Protein AF-A0A7V9LCN0-F1 (afdb_monomer_lite)

Radius of gyration: 14.99 Å; chains: 1; bounding box: 31×27×45 Å

Secondary structure (DSSP, 8-state):
-GGGGT-EEEE--TTS-HHHHHHHHHHH-SSEEEEEETTTTEEEEEE-SS-EEEEEETTTEEEES-HHHHHHHHTS--GGGGGG-----

Structure (mmCIF, N/CA/C/O backbone):
data_AF-A0A7V9LCN0-F1
#
_entry.id   AF-A0A7V9LCN0-F1
#
loop_
_atom_site.group_PDB
_atom_site.id
_atom_site.type_symbol
_atom_site.label_atom_id
_atom_site.label_alt_id
_atom_site.label_comp_id
_atom_site.label_asym_id
_atom_site.label_entity_id
_atom_site.label_seq_id
_atom_site.pdbx_PDB_ins_code
_atom_site.Cartn_x
_atom_site.Cartn_y
_atom_site.Cartn_z
_atom_site.occupancy
_atom_site.B_iso_or_equiv
_atom_site.auth_seq_id
_atom_site.auth_comp_id
_atom_site.auth_asym_id
_atom_site.auth_atom_id
_atom_site.pdbx_PDB_model_num
ATOM 1 N N . SER A 1 1 ? 7.477 -9.558 -9.988 1.00 83.38 1 SER A N 1
ATOM 2 C CA . SER A 1 1 ? 6.214 -8.883 -9.6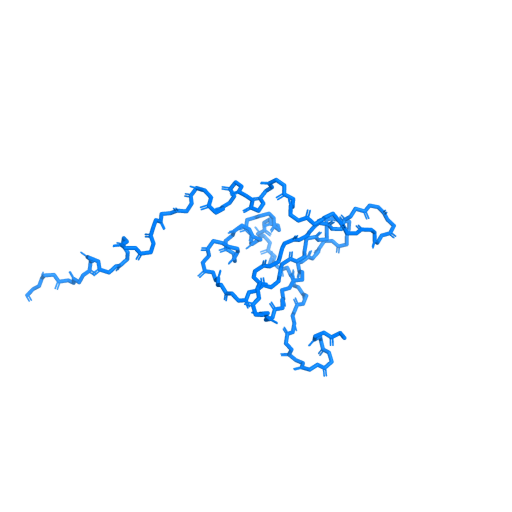33 1.00 83.38 1 SER A CA 1
ATOM 3 C C . SER A 1 1 ? 5.377 -9.845 -8.804 1.00 83.38 1 SER A C 1
ATOM 5 O O . SER A 1 1 ? 5.160 -10.948 -9.300 1.00 83.38 1 SER A O 1
ATOM 7 N N . PRO A 1 2 ? 4.945 -9.475 -7.584 1.00 93.69 2 PRO A N 1
ATOM 8 C CA . PRO A 1 2 ? 4.114 -10.321 -6.717 1.00 93.69 2 PRO A CA 1
ATOM 9 C C . PRO A 1 2 ? 2.739 -10.690 -7.308 1.00 93.69 2 PRO A C 1
ATOM 11 O O . PRO A 1 2 ? 2.188 -11.735 -6.966 1.00 93.69 2 PRO A O 1
ATOM 14 N N . HIS A 1 3 ? 2.226 -9.903 -8.262 1.00 96.31 3 HIS A N 1
ATOM 15 C CA . HIS 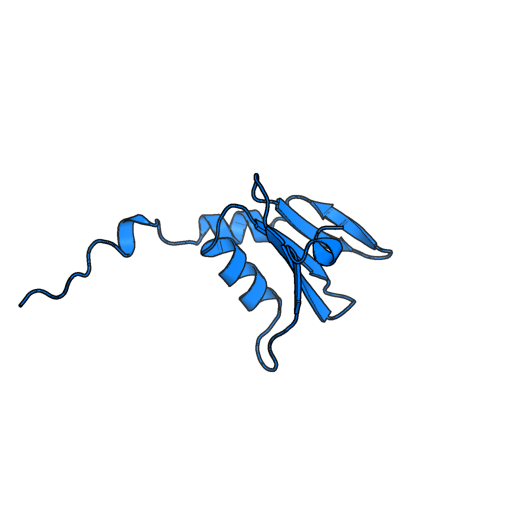A 1 3 ? 1.003 -10.220 -9.017 1.00 96.31 3 HIS A CA 1
ATOM 16 C C . HIS A 1 3 ? 1.106 -11.537 -9.793 1.00 96.31 3 HIS A C 1
ATOM 18 O O . HIS A 1 3 ? 0.172 -12.331 -9.799 1.00 96.31 3 HIS A O 1
ATOM 24 N N . ARG A 1 4 ? 2.274 -11.828 -10.386 1.00 96.81 4 ARG A N 1
ATOM 25 C CA . ARG A 1 4 ? 2.499 -13.071 -11.154 1.00 96.81 4 ARG A CA 1
ATOM 26 C C . ARG A 1 4 ? 2.465 -14.335 -10.293 1.00 96.81 4 ARG A C 1
ATOM 28 O O . ARG A 1 4 ? 2.333 -15.425 -10.832 1.00 96.81 4 ARG A O 1
ATOM 35 N N . SER A 1 5 ? 2.593 -14.186 -8.979 1.00 96.38 5 SER A N 1
ATOM 36 C CA . SER A 1 5 ? 2.519 -15.273 -8.002 1.00 96.38 5 SER A CA 1
ATOM 37 C C . SER A 1 5 ? 1.247 -15.212 -7.152 1.00 96.38 5 SER A C 1
ATOM 39 O O . SER A 1 5 ? 1.220 -15.829 -6.095 1.00 96.38 5 SER A O 1
ATOM 41 N N . ALA A 1 6 ? 0.236 -14.426 -7.551 1.00 95.69 6 ALA A N 1
ATOM 42 C CA . ALA A 1 6 ? -1.004 -14.223 -6.792 1.00 95.69 6 ALA A CA 1
ATOM 43 C C . ALA A 1 6 ? -0.783 -13.747 -5.339 1.00 95.69 6 ALA A C 1
ATOM 45 O O . ALA A 1 6 ? -1.556 -14.060 -4.440 1.00 95.69 6 ALA A O 1
ATOM 46 N N . ARG A 1 7 ? 0.290 -12.981 -5.104 1.00 97.44 7 ARG A N 1
ATOM 47 C CA . ARG A 1 7 ? 0.639 -12.422 -3.787 1.00 97.44 7 ARG A CA 1
ATOM 48 C C . ARG A 1 7 ? 0.400 -10.921 -3.684 1.00 97.44 7 ARG A C 1
ATOM 50 O O . ARG A 1 7 ? 0.835 -10.318 -2.711 1.00 97.44 7 ARG A O 1
ATOM 57 N N . ALA A 1 8 ? -0.222 -10.327 -4.696 1.00 98.38 8 ALA A N 1
ATOM 58 C CA . ALA A 1 8 ? -0.607 -8.929 -4.693 1.00 98.38 8 ALA A CA 1
ATOM 59 C C . ALA A 1 8 ? -2.014 -8.737 -5.235 1.00 98.38 8 ALA A C 1
ATOM 61 O O . ALA A 1 8 ? -2.509 -9.547 -6.019 1.00 98.38 8 ALA A O 1
ATOM 62 N N . ILE A 1 9 ? -2.610 -7.625 -4.829 1.00 98.12 9 ILE A N 1
ATOM 63 C CA . ILE A 1 9 ? -3.862 -7.114 -5.355 1.00 98.12 9 ILE A CA 1
ATOM 64 C C . ILE A 1 9 ? -3.760 -5.597 -5.506 1.00 98.12 9 ILE A C 1
ATOM 66 O O . ILE A 1 9 ? -3.244 -4.911 -4.623 1.00 98.12 9 ILE A O 1
ATOM 70 N N . ASP A 1 10 ? -4.288 -5.093 -6.620 1.00 98.44 10 ASP A N 1
ATOM 71 C CA . ASP A 1 10 ? -4.485 -3.666 -6.850 1.00 98.44 10 ASP A CA 1
ATOM 72 C C . ASP A 1 10 ? -5.985 -3.391 -6.777 1.00 98.44 10 ASP A C 1
ATOM 74 O O . ASP A 1 10 ? -6.768 -4.004 -7.508 1.00 98.44 10 ASP A O 1
ATOM 78 N N . PHE A 1 11 ? -6.419 -2.520 -5.867 1.00 98.38 11 PHE A N 1
ATOM 79 C CA . PHE A 1 11 ? -7.849 -2.303 -5.658 1.00 98.38 11 PHE A CA 1
ATOM 80 C C . PHE A 1 11 ? -8.207 -0.913 -5.137 1.00 98.38 11 PHE A C 1
ATOM 82 O O . PHE A 1 11 ? -7.377 -0.135 -4.666 1.00 98.38 11 PHE A O 1
ATOM 89 N N . ARG A 1 12 ? -9.509 -0.629 -5.213 1.00 97.94 12 ARG A N 1
ATOM 90 C CA . ARG A 1 12 ? -10.191 0.475 -4.538 1.00 97.94 12 ARG A CA 1
ATOM 91 C C . ARG A 1 12 ? -11.591 0.028 -4.137 1.00 97.94 12 ARG A C 1
ATOM 93 O O . ARG A 1 12 ? -12.201 -0.785 -4.832 1.00 97.94 12 ARG A O 1
ATOM 100 N N . ILE A 1 13 ? -12.120 0.587 -3.054 1.00 97.38 13 ILE A N 1
ATOM 101 C CA . ILE A 1 13 ? -13.495 0.336 -2.612 1.00 97.38 13 ILE A CA 1
ATOM 102 C C . ILE A 1 13 ? -14.325 1.574 -2.948 1.00 97.38 13 ILE A C 1
ATOM 104 O O . ILE A 1 13 ? -13.995 2.685 -2.539 1.00 97.38 13 ILE A O 1
ATOM 108 N N . ARG A 1 14 ? -15.396 1.399 -3.732 1.00 96.81 14 ARG A N 1
ATOM 109 C CA . ARG A 1 14 ? -16.283 2.508 -4.114 1.00 96.81 14 ARG A CA 1
ATOM 110 C C . ARG A 1 14 ? -16.850 3.169 -2.855 1.00 96.81 14 ARG A C 1
ATOM 112 O O . ARG A 1 14 ? -17.410 2.484 -2.010 1.00 96.81 14 ARG A O 1
ATOM 119 N N . GLY A 1 15 ? -16.738 4.494 -2.778 1.00 97.06 15 GLY A N 1
ATOM 120 C CA . GLY A 1 15 ? -17.242 5.281 -1.651 1.00 97.06 15 GLY A CA 1
ATOM 121 C C . GLY A 1 15 ? -16.295 5.364 -0.452 1.00 97.06 15 GLY A C 1
ATOM 122 O O . GLY A 1 15 ? -16.606 6.095 0.479 1.00 97.06 15 GLY A O 1
ATOM 123 N N . VAL A 1 16 ? -15.141 4.685 -0.478 1.00 97.69 16 VAL A N 1
ATOM 124 C CA . VAL A 1 16 ? -14.138 4.761 0.593 1.00 97.69 16 VAL A CA 1
ATOM 125 C C . VAL A 1 16 ? -12.872 5.446 0.066 1.00 97.69 16 VAL A C 1
ATOM 127 O O . VAL A 1 16 ? -12.287 4.975 -0.916 1.00 97.69 16 VAL A O 1
ATOM 130 N N . PRO A 1 17 ? -12.413 6.548 0.683 1.00 97.31 17 PRO A N 1
ATOM 131 C CA . PRO A 1 17 ? -11.162 7.195 0.302 1.00 97.31 17 PRO A CA 1
ATOM 132 C C . PRO A 1 17 ? -9.959 6.250 0.419 1.00 97.31 17 PRO A C 1
ATOM 134 O O . PRO A 1 17 ? -9.787 5.562 1.424 1.00 97.31 17 PRO A O 1
ATOM 137 N N . LEU A 1 18 ? -9.056 6.265 -0.569 1.00 97.56 18 LEU A N 1
ATOM 138 C CA . LEU A 1 18 ? -7.872 5.388 -0.569 1.00 97.56 18 LEU A CA 1
ATOM 139 C C . LEU A 1 18 ? -7.011 5.549 0.688 1.00 97.56 18 LEU A C 1
ATOM 141 O O . LEU A 1 18 ? -6.460 4.575 1.181 1.00 97.56 18 LEU A O 1
ATOM 145 N N . ARG A 1 19 ? -6.909 6.769 1.229 1.00 96.94 19 ARG A N 1
ATOM 146 C CA . ARG A 1 19 ? -6.141 7.034 2.454 1.00 96.94 19 ARG A CA 1
ATOM 147 C C . ARG A 1 19 ? -6.689 6.257 3.653 1.00 96.94 19 ARG A C 1
ATOM 149 O O . ARG A 1 19 ? -5.901 5.756 4.443 1.00 96.94 19 ARG A O 1
ATOM 156 N N . GLU A 1 20 ? -8.009 6.103 3.749 1.00 96.75 20 GLU A N 1
ATOM 157 C CA . GLU A 1 20 ? -8.645 5.347 4.831 1.00 96.75 20 GLU A CA 1
ATOM 158 C C . GLU A 1 20 ? -8.374 3.850 4.697 1.00 96.75 20 GLU A C 1
ATOM 160 O O . GLU A 1 20 ? -7.969 3.216 5.667 1.00 96.75 20 GLU A O 1
ATOM 165 N N . ILE A 1 21 ? -8.514 3.298 3.486 1.00 97.12 21 ILE A N 1
ATOM 166 C CA . ILE A 1 21 ? -8.205 1.885 3.212 1.00 97.12 21 ILE A CA 1
ATOM 167 C C . ILE A 1 21 ? -6.729 1.603 3.522 1.00 97.12 21 ILE A C 1
ATOM 169 O O . ILE A 1 21 ? -6.415 0.662 4.245 1.00 97.12 21 ILE A O 1
ATOM 173 N N . ARG A 1 22 ? -5.824 2.441 3.005 1.00 96.94 22 ARG A N 1
ATOM 174 C CA . ARG A 1 22 ? -4.372 2.334 3.188 1.00 96.94 22 ARG A CA 1
ATOM 175 C C . ARG A 1 22 ? -3.993 2.314 4.662 1.00 96.94 22 ARG A C 1
ATOM 177 O O . ARG A 1 22 ? -3.296 1.405 5.102 1.00 96.94 22 ARG A O 1
ATOM 184 N N . ASP A 1 23 ? -4.464 3.305 5.416 1.00 96.69 23 ASP A N 1
ATOM 185 C CA . ASP A 1 23 ? -4.167 3.424 6.840 1.00 96.69 23 ASP A CA 1
ATOM 186 C C . ASP A 1 23 ? -4.763 2.252 7.622 1.00 96.69 23 ASP A C 1
ATOM 188 O O . ASP A 1 23 ? -4.127 1.730 8.535 1.00 96.69 23 ASP A O 1
ATOM 192 N N . TRP A 1 24 ? -5.968 1.804 7.259 1.00 96.00 24 TRP A N 1
ATOM 193 C CA . TRP A 1 24 ? -6.608 0.669 7.909 1.00 96.00 24 TRP A CA 1
ATOM 194 C C . TRP A 1 24 ? -5.831 -0.632 7.681 1.00 96.00 24 TRP A C 1
ATOM 196 O O . TRP A 1 24 ? -5.515 -1.312 8.657 1.00 96.00 24 TRP A O 1
ATOM 206 N N . VAL A 1 25 ? -5.453 -0.953 6.439 1.00 95.81 25 VAL A N 1
ATOM 207 C CA . VAL A 1 25 ? -4.648 -2.151 6.136 1.00 95.81 25 VAL A CA 1
ATOM 208 C C . VAL A 1 25 ? -3.296 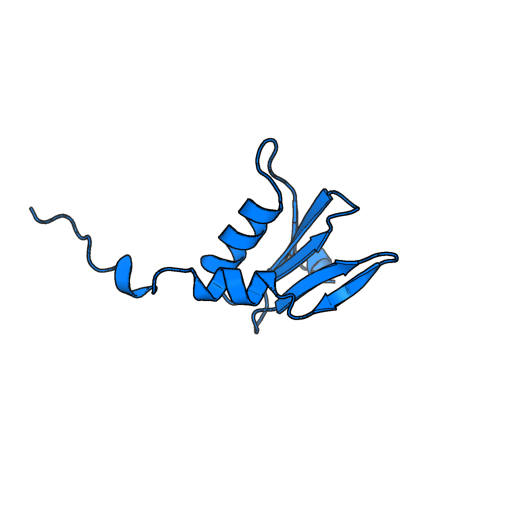-2.070 6.847 1.00 95.81 25 VAL A C 1
ATOM 210 O O . VAL A 1 25 ? -2.900 -3.017 7.524 1.00 95.81 25 VAL A O 1
ATOM 213 N N . TRP A 1 26 ? -2.625 -0.917 6.773 1.00 96.62 26 TRP A N 1
ATOM 214 C CA . TRP A 1 26 ? -1.322 -0.720 7.407 1.00 96.62 26 TRP A CA 1
ATOM 215 C C . TRP A 1 26 ? -1.367 -0.883 8.925 1.00 96.62 26 TRP A C 1
ATOM 217 O O . TRP A 1 26 ? -0.424 -1.391 9.512 1.00 96.62 26 TRP A O 1
ATOM 227 N N . ARG A 1 27 ? -2.455 -0.476 9.586 1.00 94.81 27 ARG A N 1
ATOM 228 C CA . ARG A 1 27 ? -2.605 -0.614 11.043 1.00 94.81 27 ARG A CA 1
ATOM 229 C C . ARG A 1 27 ? -2.835 -2.053 11.490 1.00 94.81 27 ARG A C 1
ATOM 231 O O . ARG A 1 27 ? -2.321 -2.435 12.539 1.00 94.81 27 ARG A O 1
ATOM 238 N N . HIS A 1 28 ? -3.614 -2.821 10.732 1.00 94.00 28 HIS A N 1
ATOM 239 C CA . HIS A 1 28 ? -4.172 -4.093 11.203 1.00 94.00 28 HIS A CA 1
ATOM 240 C C . HIS A 1 28 ? -3.426 -5.335 10.713 1.00 94.00 28 HIS A C 1
ATOM 242 O O . HIS A 1 28 ? -3.578 -6.394 11.317 1.00 94.00 28 HIS A O 1
ATOM 248 N N . TYR A 1 29 ? -2.611 -5.223 9.664 1.00 95.00 29 TYR A N 1
ATOM 249 C CA . TYR A 1 29 ? -1.843 -6.346 9.122 1.00 95.00 29 TYR A CA 1
ATOM 250 C C . TYR A 1 29 ? -0.345 -6.130 9.307 1.00 95.00 29 TYR A C 1
ATOM 252 O O . TYR A 1 29 ? 0.112 -5.002 9.456 1.00 95.00 29 TYR A O 1
ATOM 260 N N . SER A 1 30 ? 0.416 -7.218 9.307 1.00 95.31 30 SER A N 1
ATOM 261 C CA . SER A 1 30 ? 1.880 -7.231 9.277 1.00 95.31 30 SER A CA 1
ATOM 262 C C . SER A 1 30 ? 2.351 -8.259 8.254 1.00 95.31 30 SER A C 1
ATOM 264 O O . SER A 1 30 ? 1.588 -9.147 7.875 1.00 95.31 30 SER A O 1
ATOM 266 N N . GLY A 1 31 ? 3.603 -8.160 7.827 1.00 96.62 31 GLY A N 1
ATOM 267 C CA . GLY A 1 31 ? 4.111 -8.914 6.689 1.00 96.62 31 GLY A CA 1
ATOM 268 C C . GLY A 1 31 ? 3.500 -8.433 5.372 1.00 96.62 31 GLY A C 1
ATOM 269 O O . GLY A 1 31 ? 3.119 -9.245 4.526 1.00 96.62 31 GLY A O 1
ATOM 270 N N . VAL A 1 32 ? 3.333 -7.115 5.209 1.00 97.50 32 VAL A N 1
ATOM 271 C CA . VAL A 1 32 ? 2.655 -6.527 4.041 1.00 97.50 32 VAL A CA 1
ATOM 272 C C . VAL A 1 32 ? 3.446 -5.393 3.395 1.00 97.50 32 VAL A C 1
ATOM 274 O O . VAL A 1 32 ? 4.054 -4.558 4.062 1.00 97.50 32 VAL A O 1
ATOM 277 N N . GLY A 1 33 ? 3.412 -5.326 2.069 1.00 98.19 33 GLY A N 1
ATOM 278 C CA . GLY A 1 33 ? 3.750 -4.129 1.317 1.00 98.19 33 GLY A CA 1
ATOM 279 C C . GLY A 1 33 ? 2.488 -3.353 0.947 1.00 98.19 33 GLY A C 1
ATOM 280 O O . GLY A 1 33 ? 1.489 -3.950 0.554 1.00 98.19 33 GLY A O 1
ATOM 281 N N . ILE A 1 34 ? 2.513 -2.027 1.097 1.00 98.19 34 ILE A N 1
ATOM 282 C CA . ILE A 1 34 ? 1.416 -1.134 0.708 1.00 98.19 34 ILE A CA 1
ATOM 283 C C . ILE A 1 34 ? 1.952 -0.003 -0.165 1.00 98.19 34 ILE A C 1
ATOM 285 O O . ILE A 1 34 ? 2.695 0.866 0.300 1.00 98.19 34 ILE A O 1
ATOM 289 N N . GLY A 1 35 ? 1.509 0.009 -1.418 1.00 98.06 35 GLY A N 1
ATOM 290 C CA . GLY A 1 35 ? 1.765 1.073 -2.379 1.00 98.06 35 GLY A CA 1
ATOM 291 C C . GLY A 1 35 ? 0.540 1.946 -2.585 1.00 98.06 35 GLY A C 1
ATOM 292 O O . GLY A 1 35 ? -0.523 1.457 -2.966 1.00 98.06 35 GLY A O 1
ATOM 293 N N . TRP A 1 36 ? 0.680 3.249 -2.365 1.00 98.06 36 TRP A N 1
ATOM 294 C CA . TRP A 1 36 ? -0.381 4.219 -2.622 1.00 98.06 36 TRP A CA 1
ATOM 295 C C . TRP A 1 36 ? -0.168 4.935 -3.953 1.00 98.06 36 TRP A C 1
ATOM 297 O O . TRP A 1 36 ? 0.817 5.651 -4.101 1.00 98.06 36 TRP A O 1
ATOM 307 N N . TYR A 1 37 ? -1.116 4.776 -4.883 1.00 97.19 37 TYR A N 1
ATOM 308 C CA . TYR A 1 37 ? -1.087 5.367 -6.224 1.00 97.19 37 TYR A CA 1
ATOM 309 C C . TYR A 1 37 ? -2.187 6.432 -6.345 1.00 97.19 37 TYR A C 1
ATOM 311 O O . TYR A 1 37 ? -3.293 6.146 -6.814 1.00 97.19 37 TYR A O 1
ATOM 319 N N . PRO A 1 38 ? -1.950 7.667 -5.862 1.00 94.50 38 PRO A N 1
ATOM 320 C CA . PRO A 1 38 ? -2.959 8.719 -5.879 1.00 94.50 38 PRO A CA 1
ATOM 321 C C . PRO A 1 38 ? -3.263 9.235 -7.290 1.00 94.50 38 PRO A C 1
ATOM 323 O O . PRO A 1 38 ? -4.383 9.683 -7.514 1.00 94.50 38 PRO A O 1
ATOM 326 N N . GLY A 1 39 ? -2.318 9.179 -8.234 1.00 93.31 39 GLY A N 1
ATOM 327 C CA . GLY A 1 39 ? -2.577 9.551 -9.631 1.00 93.31 39 GLY A CA 1
ATOM 328 C C . GLY A 1 39 ? -3.529 8.568 -10.311 1.00 93.31 39 GLY A C 1
ATOM 329 O O . GLY A 1 39 ? -4.565 8.964 -10.839 1.00 93.31 39 GLY A O 1
ATOM 330 N N . ASP A 1 40 ? -3.221 7.278 -10.182 1.00 94.56 40 ASP A N 1
ATOM 331 C CA . ASP A 1 40 ? -3.949 6.193 -10.851 1.00 94.56 40 ASP A CA 1
ATOM 332 C C . ASP A 1 40 ? -5.159 5.673 -10.055 1.00 94.56 40 ASP A C 1
ATOM 334 O O . ASP A 1 40 ? -5.926 4.835 -10.528 1.00 94.56 40 ASP A O 1
ATOM 338 N N . GLN A 1 41 ? -5.368 6.200 -8.846 1.00 95.06 41 GLN A N 1
ATOM 339 C CA . GLN A 1 41 ? -6.535 5.949 -7.999 1.00 95.06 41 GLN A CA 1
ATOM 340 C C . GLN A 1 41 ? -6.705 4.484 -7.550 1.00 95.06 41 GLN A C 1
ATOM 342 O O . GLN A 1 41 ? -7.834 3.990 -7.460 1.00 95.06 41 GLN A O 1
ATOM 347 N N . PHE A 1 42 ? -5.615 3.807 -7.175 1.00 97.56 42 PHE A N 1
ATOM 348 C CA . PHE A 1 42 ? -5.665 2.479 -6.548 1.00 97.56 42 PHE A CA 1
ATOM 349 C C . PHE A 1 42 ? -4.662 2.321 -5.393 1.00 97.56 42 PHE A C 1
ATOM 351 O O . PHE A 1 42 ? -3.778 3.154 -5.167 1.00 97.56 42 PHE A O 1
ATOM 358 N N . LEU A 1 43 ? -4.830 1.245 -4.627 1.00 98.19 43 LEU A N 1
ATOM 359 C CA . LEU A 1 43 ? -3.846 0.748 -3.671 1.00 98.19 43 LEU A CA 1
ATOM 360 C C . LEU A 1 43 ? -3.292 -0.583 -4.143 1.00 98.19 43 LEU A C 1
ATOM 362 O O . LEU A 1 43 ? -4.067 -1.475 -4.473 1.00 98.19 43 LEU A O 1
ATOM 366 N N . HIS A 1 44 ? -1.972 -0.705 -4.103 1.00 98.38 44 HIS A N 1
ATOM 367 C CA . HIS A 1 44 ? -1.268 -1.972 -4.189 1.00 98.38 44 HIS A CA 1
ATOM 368 C C . HIS A 1 44 ? -1.099 -2.546 -2.789 1.00 98.38 44 HIS A C 1
ATOM 370 O O . HIS A 1 44 ? -0.624 -1.843 -1.893 1.00 98.38 44 HIS A O 1
ATOM 376 N N . VAL A 1 45 ? -1.431 -3.818 -2.608 1.00 98.31 45 VAL A N 1
ATOM 377 C CA . VAL A 1 45 ? -1.103 -4.564 -1.392 1.00 98.31 45 VAL A CA 1
ATOM 378 C C . VAL A 1 45 ? -0.473 -5.890 -1.781 1.00 98.31 45 VAL A C 1
ATOM 380 O O . VAL A 1 45 ? -1.061 -6.626 -2.571 1.00 98.31 45 VAL A O 1
ATOM 383 N N . ASP A 1 46 ? 0.691 -6.208 -1.216 1.00 98.38 46 ASP A N 1
ATOM 384 C CA . ASP A 1 46 ? 1.374 -7.491 -1.394 1.00 98.38 46 ASP A CA 1
ATOM 385 C C . ASP A 1 46 ? 1.815 -8.126 -0.071 1.00 98.38 46 ASP A C 1
ATOM 387 O O . ASP A 1 46 ? 2.030 -7.443 0.924 1.00 98.38 46 ASP A O 1
ATOM 391 N N . SER A 1 47 ? 1.961 -9.452 -0.038 1.00 97.38 47 SER A N 1
ATOM 392 C CA . SER A 1 47 ? 2.546 -10.154 1.116 1.00 97.38 47 SER A CA 1
ATOM 393 C C . SER A 1 47 ? 4.077 -10.055 1.102 1.00 97.38 47 SER A C 1
ATOM 395 O O . SER A 1 47 ? 4.693 -10.322 0.060 1.00 97.38 47 SER A O 1
ATOM 397 N N . ARG A 1 48 ? 4.697 -9.758 2.249 1.00 94.50 48 ARG A N 1
ATOM 398 C CA . ARG A 1 48 ? 6.146 -9.545 2.407 1.00 94.50 48 ARG A CA 1
ATOM 399 C C . ARG A 1 48 ? 6.682 -10.056 3.742 1.00 94.50 48 ARG A C 1
ATOM 401 O O . ARG A 1 48 ? 5.946 -10.153 4.711 1.00 94.50 48 ARG A O 1
ATOM 408 N N . ASP A 1 49 ? 7.992 -10.278 3.809 1.00 94.38 49 ASP A N 1
ATOM 409 C CA . ASP A 1 49 ? 8.664 -10.618 5.074 1.00 94.38 49 ASP A CA 1
ATOM 410 C C . ASP A 1 49 ? 8.816 -9.393 5.989 1.00 94.38 49 ASP A C 1
ATOM 412 O O . ASP A 1 49 ? 8.810 -9.508 7.211 1.00 94.38 49 ASP A O 1
ATOM 416 N N . GLN A 1 50 ? 8.954 -8.207 5.391 1.00 94.56 50 GLN A N 1
ATOM 417 C CA . GLN A 1 50 ? 9.086 -6.935 6.094 1.00 94.56 50 GLN A CA 1
ATOM 418 C C . GLN A 1 50 ? 8.041 -5.946 5.598 1.00 94.56 50 GLN A C 1
ATOM 420 O O . GLN A 1 50 ? 7.894 -5.723 4.389 1.00 94.56 50 GLN A O 1
ATOM 425 N N . ASP A 1 51 ? 7.373 -5.315 6.558 1.00 97.25 51 ASP A N 1
ATOM 426 C CA . ASP A 1 51 ? 6.414 -4.253 6.303 1.00 97.25 51 ASP A CA 1
ATOM 427 C C . ASP A 1 51 ? 7.060 -3.138 5.478 1.00 97.25 51 ASP A C 1
ATOM 429 O O . ASP A 1 51 ? 8.063 -2.539 5.871 1.00 97.25 51 ASP A O 1
ATOM 433 N N . THR A 1 52 ? 6.493 -2.861 4.306 1.00 97.81 52 THR A N 1
ATOM 434 C CA . THR A 1 52 ? 7.011 -1.846 3.383 1.00 97.81 52 THR A CA 1
ATOM 435 C C . THR A 1 52 ? 5.887 -0.910 2.966 1.00 97.81 52 THR A C 1
ATOM 437 O O . THR A 1 52 ? 4.861 -1.363 2.481 1.00 97.81 52 THR A O 1
ATOM 440 N N . ALA A 1 53 ? 6.087 0.398 3.080 1.00 98.06 53 ALA A N 1
ATOM 441 C CA . ALA A 1 53 ? 5.131 1.386 2.592 1.00 98.06 53 ALA A CA 1
ATOM 442 C C . ALA A 1 53 ? 5.791 2.313 1.573 1.00 98.06 53 ALA A C 1
ATOM 444 O O . ALA A 1 53 ? 6.934 2.741 1.776 1.00 98.06 53 ALA A O 1
ATOM 445 N N . TRP A 1 54 ? 5.065 2.639 0.505 1.00 98.25 54 TRP A N 1
ATOM 446 C CA . TRP A 1 54 ? 5.480 3.645 -0.466 1.00 98.25 54 TRP A CA 1
ATOM 447 C C . TRP A 1 54 ? 4.302 4.438 -1.027 1.00 98.25 54 TRP A C 1
ATOM 449 O O . TRP A 1 54 ? 3.150 4.000 -0.998 1.00 98.25 54 TRP A O 1
ATOM 459 N N . THR A 1 55 ? 4.607 5.624 -1.539 1.00 98.19 55 THR A N 1
ATOM 460 C CA . THR A 1 55 ? 3.684 6.438 -2.333 1.00 98.19 55 THR A CA 1
ATOM 461 C C . THR A 1 55 ? 4.273 6.593 -3.724 1.00 98.19 55 THR A C 1
ATOM 463 O O . THR A 1 55 ? 5.430 6.992 -3.849 1.00 98.19 55 THR A O 1
ATOM 466 N N . GLU A 1 56 ? 3.501 6.282 -4.760 1.00 96.50 56 GLU A N 1
ATOM 467 C CA . GLU A 1 56 ? 3.874 6.680 -6.112 1.00 96.50 56 GLU A CA 1
ATOM 468 C C . GLU A 1 56 ? 3.734 8.199 -6.222 1.00 96.50 56 GLU A C 1
ATOM 470 O O . GLU A 1 56 ? 2.702 8.795 -5.894 1.00 96.50 56 GLU A O 1
ATOM 475 N N . ILE A 1 57 ? 4.837 8.824 -6.609 1.00 92.12 57 ILE A N 1
ATOM 476 C CA . ILE A 1 57 ? 4.917 10.222 -6.996 1.00 92.12 57 ILE A CA 1
ATOM 477 C C . ILE A 1 57 ? 5.182 10.276 -8.501 1.00 92.12 57 ILE A C 1
ATOM 479 O O . ILE A 1 57 ? 5.612 9.300 -9.106 1.00 92.12 57 ILE A O 1
ATOM 483 N N . ARG A 1 58 ? 4.981 11.457 -9.090 1.00 85.50 58 ARG A N 1
ATOM 484 C CA . ARG A 1 58 ? 4.992 11.683 -10.544 1.00 85.50 58 ARG A CA 1
ATOM 485 C C . ARG A 1 58 ? 6.050 10.874 -11.303 1.00 85.50 58 ARG A C 1
ATOM 487 O O . ARG A 1 58 ? 7.243 10.975 -11.023 1.00 85.50 58 ARG A O 1
ATOM 494 N N . GLY A 1 59 ? 5.593 10.195 -12.353 1.00 82.56 59 GLY A N 1
ATOM 495 C CA . GLY A 1 59 ? 6.459 9.484 -13.290 1.00 82.56 59 GLY A CA 1
ATOM 496 C C . GLY A 1 59 ? 6.857 8.087 -12.820 1.00 82.56 59 GLY A C 1
ATOM 497 O O . GLY A 1 59 ? 7.880 7.584 -13.276 1.00 82.56 59 GLY A O 1
ATOM 498 N N . GLY A 1 60 ? 6.085 7.464 -11.919 1.00 86.81 60 GLY A N 1
ATOM 499 C CA . GLY A 1 60 ? 6.348 6.104 -11.444 1.00 86.81 60 GLY A CA 1
ATOM 500 C C . GLY A 1 60 ? 7.490 6.006 -10.432 1.00 86.81 60 GLY A C 1
ATOM 501 O O . GLY A 1 60 ? 8.002 4.913 -10.184 1.00 86.81 60 GLY A O 1
ATOM 502 N N . VAL A 1 61 ? 7.913 7.133 -9.856 1.00 93.38 61 VAL A N 1
ATOM 503 C CA . VAL A 1 61 ? 8.919 7.147 -8.792 1.00 93.38 61 VAL A CA 1
ATOM 504 C C . VAL A 1 61 ? 8.227 6.805 -7.475 1.00 93.38 61 VAL A C 1
ATOM 506 O O . VAL A 1 61 ? 7.185 7.362 -7.151 1.00 93.38 61 VAL A O 1
ATOM 509 N N . ASN A 1 62 ? 8.811 5.898 -6.694 1.00 96.44 62 ASN A N 1
ATOM 510 C CA . ASN A 1 62 ? 8.258 5.494 -5.403 1.00 96.44 62 ASN A CA 1
ATOM 511 C C . ASN A 1 62 ? 9.002 6.183 -4.256 1.00 96.44 62 ASN A C 1
ATOM 513 O O . ASN A 1 62 ? 10.203 5.974 -4.081 1.00 96.44 62 ASN A O 1
ATOM 517 N N . ASP A 1 63 ? 8.269 6.954 -3.455 1.00 96.75 63 ASP A N 1
ATOM 518 C CA . ASP A 1 63 ? 8.732 7.487 -2.174 1.00 96.75 63 ASP A CA 1
ATOM 519 C C . ASP A 1 63 ? 8.496 6.452 -1.065 1.00 96.75 63 ASP A C 1
ATOM 521 O O . ASP A 1 63 ? 7.351 6.119 -0.749 1.00 96.75 63 ASP A O 1
ATOM 525 N N . TYR A 1 64 ? 9.577 5.909 -0.503 1.00 97.06 64 TYR A N 1
ATOM 526 C CA . TYR A 1 64 ? 9.538 4.844 0.502 1.00 97.06 64 TYR A CA 1
ATOM 527 C C . TYR A 1 64 ? 9.566 5.398 1.925 1.00 97.06 64 TYR A C 1
ATOM 529 O O . TYR A 1 64 ? 10.210 6.403 2.201 1.00 97.06 64 TYR A O 1
ATOM 537 N N . LYS A 1 65 ? 8.942 4.667 2.859 1.00 95.00 65 LYS A N 1
ATOM 538 C CA . LYS A 1 65 ? 8.765 5.095 4.263 1.00 95.00 65 LYS A CA 1
ATOM 539 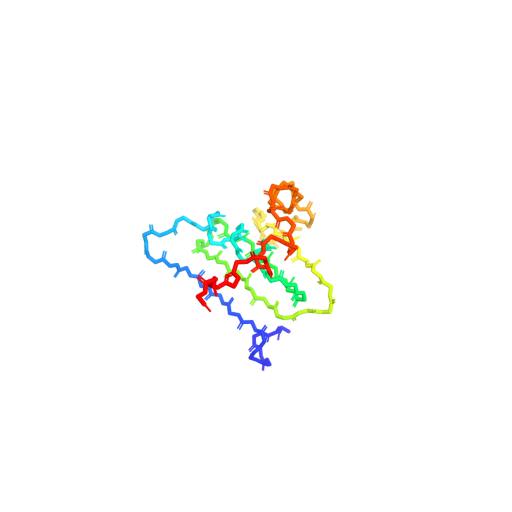C C . LYS A 1 65 ? 8.095 6.478 4.380 1.00 95.00 65 LYS A C 1
ATOM 541 O O . LYS A 1 65 ? 8.565 7.329 5.137 1.00 95.00 65 LYS A O 1
ATOM 546 N N . PRO A 1 66 ? 6.986 6.710 3.659 1.00 96.25 66 PRO A N 1
ATOM 547 C CA . PRO A 1 66 ? 6.312 8.000 3.676 1.00 96.25 66 PRO A CA 1
ATOM 548 C C . PRO A 1 66 ? 5.773 8.319 5.078 1.00 96.25 66 PRO A C 1
ATOM 550 O O . PRO A 1 66 ? 5.366 7.421 5.819 1.00 96.25 66 PRO A O 1
ATOM 553 N N . TYR A 1 67 ? 5.695 9.609 5.422 1.00 94.50 67 TYR A N 1
ATOM 554 C CA . TYR A 1 67 ? 5.274 10.075 6.754 1.00 94.50 67 TYR A CA 1
ATOM 555 C C . TYR A 1 67 ? 3.931 9.484 7.220 1.00 94.50 67 TYR A C 1
ATOM 557 O O . TYR A 1 67 ? 3.768 9.151 8.394 1.00 94.50 67 TYR A O 1
ATOM 565 N N . TRP A 1 68 ? 2.984 9.271 6.297 1.00 95.06 68 TRP A N 1
ATOM 566 C CA . TRP A 1 68 ? 1.691 8.670 6.631 1.00 95.06 68 TRP A CA 1
ATOM 567 C C . TRP A 1 68 ? 1.820 7.264 7.229 1.00 95.06 68 TRP A C 1
ATOM 569 O O . TRP A 1 68 ? 1.007 6.890 8.067 1.00 95.06 68 TRP A O 1
ATOM 579 N N . ALA A 1 69 ? 2.829 6.486 6.828 1.00 95.88 69 ALA A N 1
ATOM 580 C CA . ALA A 1 69 ? 3.021 5.122 7.309 1.00 95.88 69 ALA A CA 1
ATOM 581 C C . ALA A 1 69 ? 3.510 5.1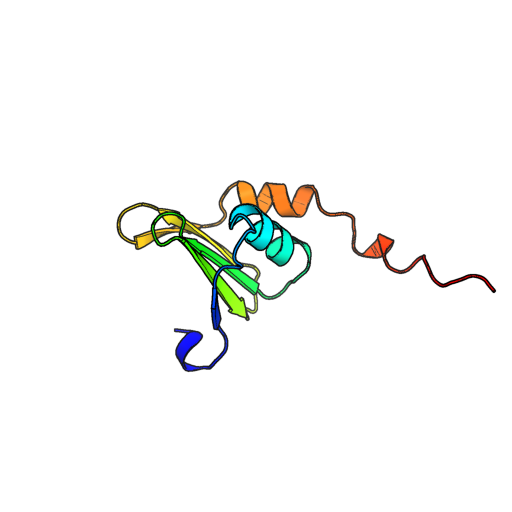12 8.762 1.00 95.88 69 ALA A C 1
ATOM 583 O O . ALA A 1 69 ? 3.098 4.259 9.550 1.00 95.88 69 ALA A O 1
ATOM 584 N N . VAL A 1 70 ? 4.344 6.090 9.124 1.00 92.88 70 VAL A N 1
ATOM 585 C CA . VAL A 1 70 ? 4.786 6.315 10.505 1.00 92.88 70 VAL A C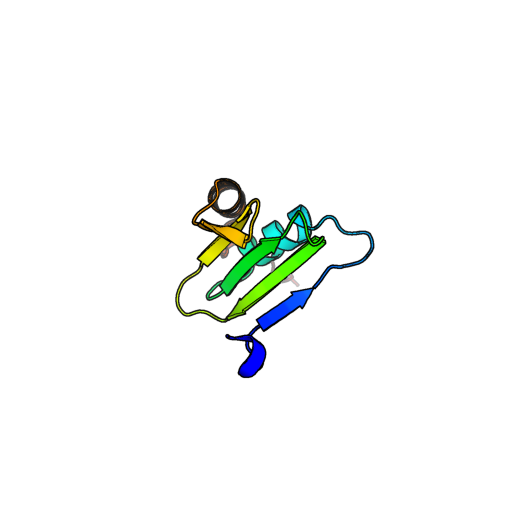A 1
ATOM 586 C C . VAL A 1 70 ? 3.586 6.724 11.357 1.00 92.88 70 VAL A C 1
ATOM 588 O O . VAL A 1 70 ? 3.215 6.013 12.289 1.00 92.88 70 VAL A O 1
ATOM 591 N N . GLN A 1 71 ? 2.891 7.788 10.947 1.00 92.25 71 GLN A N 1
ATOM 592 C CA . GLN A 1 71 ? 1.734 8.317 11.667 1.00 92.25 71 GLN A CA 1
ATOM 593 C C . GLN A 1 71 ? 0.626 7.266 11.844 1.00 92.25 71 GLN A C 1
ATOM 595 O O . GLN A 1 71 ? 0.050 7.129 12.922 1.00 92.25 71 GLN A O 1
ATOM 600 N N . ALA A 1 72 ? 0.317 6.488 10.803 1.00 89.50 72 ALA A N 1
ATOM 601 C CA . ALA A 1 72 ? -0.743 5.493 10.875 1.00 89.50 72 ALA A CA 1
ATOM 602 C C . ALA A 1 72 ? -0.447 4.390 11.904 1.00 89.50 72 ALA A C 1
ATOM 604 O O . ALA A 1 72 ? -1.393 3.945 12.551 1.00 89.50 72 ALA A O 1
ATOM 605 N N . ARG A 1 73 ? 0.819 3.985 12.091 1.00 85.50 73 ARG A N 1
ATOM 606 C CA . ARG A 1 73 ? 1.223 2.996 13.109 1.00 85.50 73 ARG A CA 1
ATOM 607 C C . ARG A 1 73 ? 1.290 3.582 14.516 1.00 85.50 73 ARG A C 1
ATOM 609 O O . ARG A 1 73 ? 0.899 2.892 15.450 1.00 85.50 73 ARG A O 1
ATOM 616 N N . GLU A 1 74 ? 1.725 4.830 14.670 1.00 80.44 74 GLU A N 1
ATOM 617 C CA . GLU A 1 74 ? 1.785 5.507 15.977 1.00 80.44 74 GLU A CA 1
ATOM 618 C C . GLU A 1 74 ? 0.399 5.706 16.605 1.00 80.44 74 GLU A C 1
ATOM 620 O O . GLU A 1 74 ? 0.245 5.630 17.820 1.00 80.44 74 GLU A O 1
ATOM 625 N N . VAL A 1 75 ? -0.627 5.918 15.776 1.00 69.56 75 VAL A N 1
ATOM 626 C CA . VAL A 1 75 ? -2.009 6.159 16.222 1.00 69.56 75 VAL A CA 1
ATOM 627 C C . VAL A 1 75 ? -2.774 4.854 16.528 1.00 69.56 75 VAL A C 1
ATOM 629 O O . VAL A 1 75 ? -3.866 4.893 17.095 1.00 69.56 75 VAL A O 1
ATOM 632 N N . ALA A 1 76 ? -2.241 3.676 16.183 1.00 58.34 76 ALA A N 1
ATOM 633 C CA . ALA A 1 76 ? -2.947 2.409 16.386 1.00 58.34 76 ALA A CA 1
ATOM 634 C C . ALA A 1 76 ? -2.999 1.999 17.875 1.00 58.34 76 ALA A C 1
ATOM 636 O O . ALA A 1 76 ? -1.976 2.050 18.565 1.00 58.34 76 ALA A O 1
ATOM 637 N N . PRO A 1 77 ? -4.147 1.515 18.395 1.00 50.25 77 PRO A N 1
ATOM 638 C CA . PRO A 1 77 ? -4.179 0.927 19.723 1.00 50.25 77 PRO A CA 1
ATOM 639 C C . PRO A 1 77 ? -3.354 -0.364 19.712 1.00 50.25 77 PRO A C 1
ATOM 641 O O . PRO A 1 77 ? -3.482 -1.203 18.823 1.00 50.25 77 PRO A O 1
ATOM 644 N N . SER A 1 78 ? -2.508 -0.524 20.728 1.00 47.22 78 SER A N 1
ATOM 645 C CA . SER A 1 78 ? -1.733 -1.740 20.984 1.00 47.22 78 SER A CA 1
ATOM 646 C C . SER A 1 78 ? -2.573 -3.021 20.768 1.00 47.22 78 SER A C 1
ATOM 648 O O . SER A 1 78 ? -3.705 -3.087 21.273 1.00 47.22 78 SER A O 1
ATOM 650 N N . PRO A 1 79 ? -2.020 -4.081 20.133 1.00 54.22 79 PRO A N 1
ATOM 651 C CA . PRO A 1 79 ? -2.682 -5.384 19.971 1.00 54.22 79 PRO A CA 1
ATOM 652 C C . PRO A 1 79 ? -3.169 -6.014 21.289 1.00 54.22 79 PRO A C 1
ATOM 654 O O . PRO A 1 79 ? -4.023 -6.897 21.289 1.00 54.22 79 PRO A O 1
ATOM 657 N N . ARG A 1 80 ? -2.682 -5.532 22.444 1.00 50.19 80 ARG A N 1
ATOM 658 C CA . ARG A 1 80 ? -3.120 -5.963 23.782 1.00 50.19 80 ARG A CA 1
ATOM 659 C C . ARG A 1 80 ? -4.546 -5.533 24.157 1.00 50.19 80 ARG A C 1
ATOM 661 O O . ARG A 1 80 ? -5.048 -5.977 25.187 1.00 50.19 80 ARG A O 1
ATOM 668 N N . SER A 1 81 ? -5.200 -4.681 23.367 1.00 49.00 81 SER A N 1
ATOM 669 C CA . SER A 1 81 ? -6.538 -4.148 23.674 1.00 49.00 81 SER A CA 1
ATOM 670 C C . SER A 1 81 ? -7.700 -5.036 23.205 1.00 49.00 81 SER A C 1
ATOM 672 O O . SER A 1 81 ? -8.769 -4.998 23.814 1.00 49.00 81 SER A O 1
ATOM 674 N N . LEU A 1 82 ? -7.492 -5.896 22.201 1.00 48.53 82 LEU A N 1
ATOM 675 C CA . LEU A 1 82 ? -8.536 -6.790 21.675 1.00 48.53 82 LEU A CA 1
ATOM 676 C C . LEU A 1 82 ? -8.668 -8.109 22.460 1.00 48.53 82 LEU A C 1
ATOM 678 O O . LEU A 1 82 ? -9.714 -8.745 22.410 1.00 48.53 82 LEU A O 1
ATOM 682 N N . ALA A 1 83 ? -7.663 -8.489 23.258 1.00 51.50 83 ALA A N 1
ATOM 683 C CA . ALA A 1 83 ? -7.663 -9.748 24.015 1.00 51.50 83 ALA A CA 1
ATOM 684 C C . ALA A 1 83 ? -8.369 -9.689 25.391 1.00 51.50 83 ALA A C 1
ATOM 686 O O . ALA A 1 83 ? -8.487 -10.714 26.055 1.00 51.50 83 ALA A O 1
ATOM 687 N N . ARG A 1 84 ? -8.841 -8.519 25.857 1.00 51.12 84 ARG A N 1
ATOM 688 C CA . ARG A 1 84 ? -9.462 -8.349 27.198 1.00 51.12 84 ARG A CA 1
ATOM 689 C C . ARG A 1 84 ? -10.981 -8.145 27.199 1.00 51.12 84 ARG A C 1
ATOM 691 O O . ARG A 1 84 ? -11.536 -7.749 28.219 1.00 51.12 84 ARG A O 1
ATOM 698 N N . ARG A 1 85 ? -11.668 -8.423 26.091 1.00 51.06 85 ARG A N 1
ATOM 699 C CA . ARG A 1 85 ? -13.140 -8.403 26.030 1.00 51.06 85 ARG A CA 1
ATOM 700 C C . ARG A 1 85 ? -13.681 -9.777 25.642 1.00 51.06 85 ARG A C 1
ATOM 702 O O . ARG A 1 85 ? -14.328 -9.928 24.615 1.00 51.06 85 ARG A O 1
ATOM 709 N N . GLY A 1 86 ? -13.388 -10.781 26.467 1.00 42.16 86 GLY A N 1
ATOM 710 C CA . GLY A 1 86 ? -14.251 -11.959 26.539 1.00 42.16 86 GLY A CA 1
ATOM 711 C C . GLY A 1 86 ? -15.562 -11.570 27.239 1.00 42.16 86 GLY A C 1
ATOM 712 O O . GLY A 1 86 ? -15.513 -10.751 28.163 1.00 42.16 86 GLY A O 1
ATOM 713 N N . PRO A 1 87 ? -16.725 -12.080 26.802 1.00 51.62 87 PRO A N 1
ATOM 714 C CA . PRO A 1 87 ? -17.983 -11.828 27.487 1.00 51.62 87 PRO A CA 1
ATOM 715 C C . PRO A 1 87 ? -17.930 -12.498 28.862 1.00 51.62 87 PRO A C 1
ATOM 717 O O . PRO A 1 87 ? -17.762 -13.709 28.961 1.00 51.62 87 PRO A O 1
ATOM 720 N N . GLY A 1 88 ? -18.031 -11.694 29.918 1.00 53.28 88 GLY A N 1
ATOM 721 C CA . GLY A 1 88 ? -18.353 -12.207 31.240 1.00 53.28 88 GLY A CA 1
ATOM 722 C C . GLY A 1 88 ? -19.817 -12.621 31.247 1.00 53.28 88 GLY A C 1
ATOM 723 O O . GLY A 1 88 ? -20.686 -11.749 31.216 1.00 53.28 88 GLY A O 1
ATOM 724 N N . VAL A 1 89 ? -20.055 -13.930 31.261 1.00 49.25 89 VAL A N 1
ATOM 725 C CA . VAL A 1 89 ? -21.272 -14.570 31.769 1.00 49.25 89 VAL A CA 1
ATOM 726 C C . VAL A 1 89 ? -20.851 -15.839 32.489 1.00 49.25 89 VAL A C 1
ATOM 728 O O . VAL A 1 89 ? -20.017 -16.570 31.908 1.00 49.25 89 VAL A O 1
#

pLDDT: mean 87.99, std 16.83, range [42.16, 98.44]

Sequence (89 aa):
SPHRSARAIDFRIRGVPLREIRDWVWRHYSGVGIGWYPGDQFLHVDSRDQDTAWTEIRGGVNDYKPYWAVQAREVAPSPRSLARRGPGV

Foldseek 3Di:
DQVVVVFKDKDDDPPDQPLVVQLVCLQPDFQWEWEAEPPVRIIMIGGHPGYWYWYQDPPRDTDTPDPSSVVSNVPHDPPVPVVPDDDDD